Protein AF-A0A8D8T3R2-F1 (afdb_monomer)

InterPro domains:
  IPR036526 Carbon-nitrogen hydrolase superfamily [G3DSA:3.60.110.10] (37-109)

Structure (mmCIF, N/CA/C/O backbone):
data_AF-A0A8D8T3R2-F1
#
_entry.id   AF-A0A8D8T3R2-F1
#
loop_
_atom_site.group_PDB
_atom_site.id
_atom_site.type_symbol
_atom_site.label_atom_id
_atom_site.label_alt_id
_atom_site.label_comp_id
_atom_site.label_asym_id
_atom_site.label_entity_id
_atom_site.label_seq_id
_atom_site.pdbx_PDB_ins_code
_atom_site.Cartn_x
_atom_site.Cartn_y
_atom_site.Cartn_z
_atom_site.occupancy
_atom_site.B_iso_or_equiv
_atom_site.auth_seq_id
_atom_site.auth_comp_id
_atom_site.auth_asym_id
_atom_site.auth_atom_id
_atom_site.pdbx_PDB_model_num
ATOM 1 N N . MET A 1 1 ? 50.945 -43.219 -83.593 1.00 43.47 1 MET A N 1
ATOM 2 C CA . MET A 1 1 ? 51.282 -42.763 -82.231 1.00 43.47 1 MET A CA 1
ATOM 3 C C . MET A 1 1 ? 50.189 -43.317 -81.336 1.00 43.47 1 MET A C 1
ATOM 5 O O . MET A 1 1 ? 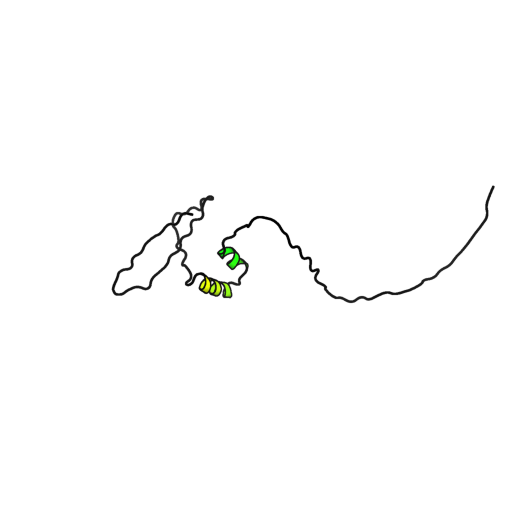49.035 -43.154 -81.702 1.00 43.47 1 MET A O 1
ATOM 9 N N . LEU A 1 2 ? 50.601 -44.084 -80.323 1.00 43.53 2 LEU A N 1
ATOM 10 C CA . LEU A 1 2 ? 49.845 -44.762 -79.256 1.00 43.53 2 LEU A CA 1
ATOM 11 C C . LEU A 1 2 ? 48.476 -44.121 -78.913 1.00 43.53 2 LEU A C 1
AT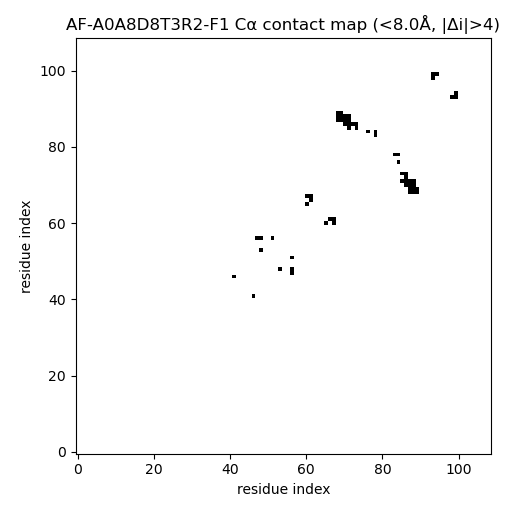OM 13 O O . LEU A 1 2 ? 48.398 -42.900 -78.893 1.00 43.53 2 LEU A O 1
ATOM 17 N N . GLY A 1 3 ? 47.397 -44.835 -78.581 1.00 38.59 3 GLY A N 1
ATOM 18 C CA . GLY A 1 3 ? 47.223 -46.250 -78.263 1.00 38.59 3 GLY A CA 1
ATOM 19 C C . GLY A 1 3 ? 45.736 -46.641 -78.151 1.00 38.59 3 GLY A C 1
ATOM 20 O O . GLY A 1 3 ? 44.844 -45.797 -78.225 1.00 38.59 3 GLY A O 1
ATOM 21 N N . ASP A 1 4 ? 45.570 -47.952 -78.025 1.00 37.00 4 ASP A N 1
ATOM 22 C CA . ASP A 1 4 ? 44.406 -48.843 -77.911 1.00 37.00 4 ASP A CA 1
ATOM 23 C C . ASP A 1 4 ? 43.442 -48.481 -76.739 1.00 37.00 4 ASP A C 1
ATOM 25 O O . ASP A 1 4 ? 43.894 -47.936 -75.735 1.00 37.00 4 ASP A O 1
ATOM 29 N N . VAL A 1 5 ? 42.103 -48.566 -76.874 1.00 44.19 5 VAL A N 1
ATOM 30 C CA . VAL A 1 5 ? 41.194 -49.749 -76.771 1.00 44.19 5 VAL A CA 1
ATOM 31 C C . VAL A 1 5 ? 40.402 -49.745 -75.456 1.00 44.19 5 VAL A C 1
ATOM 33 O O . VAL A 1 5 ? 41.003 -49.800 -74.390 1.00 44.19 5 VAL A O 1
ATOM 36 N N . ASP A 1 6 ? 39.071 -49.723 -75.628 1.00 35.59 6 ASP A N 1
ATOM 37 C CA . ASP A 1 6 ? 37.998 -50.442 -74.913 1.00 35.59 6 ASP A CA 1
ATOM 38 C C . ASP A 1 6 ? 37.896 -50.275 -73.371 1.00 35.59 6 ASP A C 1
ATOM 40 O O . ASP A 1 6 ? 38.846 -49.954 -72.677 1.00 35.59 6 ASP A O 1
ATOM 44 N N . SER A 1 7 ? 36.765 -50.427 -72.685 1.00 37.19 7 SER A N 1
ATOM 45 C CA . SER A 1 7 ? 35.581 -51.258 -72.901 1.00 37.19 7 SER A CA 1
ATOM 46 C C . SER A 1 7 ? 34.580 -50.938 -71.774 1.00 37.19 7 SER A C 1
ATOM 48 O O . SER A 1 7 ? 35.033 -50.563 -70.696 1.00 37.19 7 SER A O 1
ATOM 50 N N . ASP A 1 8 ? 33.281 -51.169 -72.026 1.00 37.62 8 ASP A N 1
ATOM 51 C CA . ASP A 1 8 ? 32.317 -51.876 -71.146 1.00 37.62 8 ASP A CA 1
ATOM 52 C C . ASP A 1 8 ? 32.092 -51.356 -69.691 1.00 37.62 8 ASP A C 1
ATOM 54 O O . ASP A 1 8 ? 32.984 -50.867 -69.021 1.00 37.62 8 ASP A O 1
ATOM 58 N N . LYS A 1 9 ? 30.945 -51.454 -69.015 1.00 37.19 9 LYS A N 1
ATOM 59 C CA . LYS A 1 9 ? 29.727 -52.259 -69.128 1.00 37.19 9 LYS A CA 1
ATOM 60 C C . LYS A 1 9 ? 28.829 -51.920 -67.924 1.00 37.19 9 LYS A C 1
ATOM 62 O O . LYS A 1 9 ? 29.355 -51.479 -66.908 1.00 37.19 9 LYS A O 1
ATOM 67 N N . ASP A 1 10 ? 27.545 -52.260 -68.051 1.00 38.22 10 ASP A N 1
ATOM 68 C CA . ASP A 1 10 ? 26.650 -52.862 -67.035 1.00 38.22 10 ASP A CA 1
ATOM 69 C C . ASP A 1 10 ? 26.469 -52.152 -65.677 1.00 38.22 10 ASP A C 1
ATOM 71 O O . ASP A 1 10 ? 27.397 -51.929 -64.912 1.00 38.22 10 ASP A O 1
ATOM 75 N N . GLU A 1 11 ? 25.266 -51.646 -65.391 1.00 35.59 11 GLU A N 1
ATOM 76 C CA . GLU A 1 11 ? 24.117 -52.366 -64.791 1.00 35.59 11 GLU A CA 1
ATOM 77 C C . GLU A 1 11 ? 24.237 -52.612 -63.275 1.00 35.59 11 GLU A C 1
ATOM 79 O O . GLU A 1 11 ? 25.292 -52.935 -62.744 1.00 35.59 11 GLU A O 1
ATOM 84 N N . SER A 1 12 ? 23.068 -52.563 -62.622 1.00 39.94 12 SER A N 1
ATOM 85 C CA . SER A 1 12 ? 22.734 -53.038 -61.264 1.00 3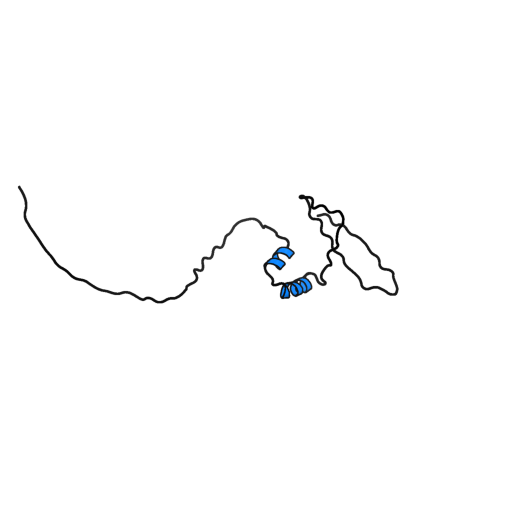9.94 12 SER A CA 1
ATOM 86 C C . SER A 1 12 ? 23.258 -52.186 -60.093 1.00 39.94 12 SER A C 1
ATOM 88 O O . SER A 1 12 ? 24.445 -51.967 -59.917 1.00 39.94 12 SER A O 1
ATOM 90 N N . GLN A 1 13 ? 22.399 -51.507 -59.324 1.00 42.28 13 GLN A N 1
ATOM 91 C CA . GLN A 1 13 ? 21.501 -52.062 -58.295 1.00 42.28 13 GLN A CA 1
ATOM 92 C C . GLN A 1 13 ? 22.196 -53.027 -57.322 1.00 42.28 13 GLN A C 1
ATOM 94 O O . GLN A 1 13 ? 22.255 -54.223 -57.573 1.00 42.28 13 GLN A O 1
ATOM 99 N N . VAL A 1 14 ? 22.633 -52.474 -56.188 1.00 48.50 14 VAL A N 1
ATOM 100 C CA . VAL A 1 14 ? 22.761 -53.119 -54.867 1.00 48.50 14 VAL A CA 1
ATOM 101 C C . VAL A 1 14 ? 22.468 -52.000 -53.850 1.00 48.50 14 VAL A C 1
ATOM 103 O O . VAL A 1 14 ? 23.224 -51.046 -53.732 1.00 48.50 14 VAL A O 1
ATOM 106 N N . GLU A 1 15 ? 21.245 -51.811 -53.358 1.00 34.06 15 GLU A N 1
ATOM 107 C CA . GLU A 1 15 ? 20.550 -52.597 -52.330 1.00 34.06 15 GLU A CA 1
ATOM 108 C C . GLU A 1 15 ? 21.416 -52.861 -51.084 1.00 34.06 15 GLU A C 1
ATOM 110 O O . GLU A 1 15 ? 22.226 -53.782 -51.056 1.00 34.06 15 GLU A O 1
ATOM 115 N N . ASN A 1 16 ? 21.275 -52.004 -50.066 1.00 39.53 16 ASN A N 1
ATOM 116 C CA . ASN A 1 16 ? 20.947 -52.380 -48.679 1.00 39.53 16 ASN A CA 1
ATOM 117 C C . ASN A 1 16 ? 21.051 -51.137 -47.778 1.00 39.53 16 ASN A C 1
ATOM 119 O O . ASN A 1 16 ? 22.107 -50.528 -47.667 1.00 39.53 16 ASN A O 1
ATOM 123 N N . VAL A 1 17 ? 19.931 -50.579 -47.311 1.00 38.25 17 VAL A N 1
ATOM 124 C CA . VAL A 1 17 ? 19.139 -51.039 -46.149 1.00 38.25 17 VAL A CA 1
ATOM 125 C C . VAL A 1 17 ? 19.895 -50.792 -44.849 1.00 38.25 17 VAL A C 1
ATOM 127 O O . VAL A 1 17 ? 20.615 -51.652 -44.374 1.00 38.25 17 VAL A O 1
ATOM 130 N N . GLU A 1 18 ? 19.657 -49.617 -44.276 1.00 38.62 18 GLU A N 1
ATOM 131 C CA . GLU A 1 18 ? 19.569 -49.322 -42.843 1.00 38.62 18 GLU A CA 1
ATOM 132 C C . GLU A 1 18 ? 19.028 -47.881 -42.759 1.00 38.62 18 GLU A C 1
ATOM 134 O O . GLU A 1 18 ? 19.486 -47.007 -43.477 1.00 38.62 18 GLU A O 1
ATOM 139 N N . LYS A 1 19 ? 18.046 -47.490 -41.960 1.00 37.00 19 LYS A N 1
ATOM 140 C CA . LYS A 1 19 ? 17.101 -48.178 -41.100 1.00 37.00 19 LYS A CA 1
ATOM 141 C C . LYS A 1 19 ? 16.112 -47.076 -40.690 1.00 37.00 19 LYS A C 1
ATOM 1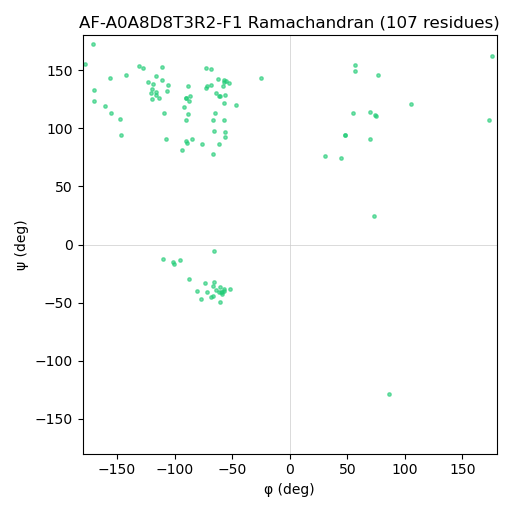43 O O . LYS A 1 19 ? 16.524 -46.075 -40.129 1.00 37.00 19 LYS A O 1
ATOM 148 N N . GLN A 1 20 ? 14.834 -47.314 -40.965 1.00 36.09 20 GLN A N 1
ATOM 149 C CA . GLN A 1 20 ? 13.683 -46.897 -40.155 1.00 36.09 20 GLN A CA 1
ATOM 150 C C . GLN A 1 20 ? 13.304 -45.407 -40.058 1.00 36.09 20 GLN A C 1
ATOM 152 O O . GLN A 1 20 ? 13.938 -44.599 -39.390 1.00 36.09 20 GLN A O 1
ATOM 157 N N . LEU A 1 21 ? 12.119 -45.121 -40.614 1.00 42.88 21 LEU A N 1
ATOM 158 C CA . LEU A 1 21 ? 11.164 -44.195 -40.013 1.00 42.88 21 LEU A CA 1
ATOM 159 C C . LEU A 1 21 ? 10.833 -44.663 -38.587 1.00 42.88 21 LEU A C 1
ATOM 161 O O . LEU A 1 21 ? 10.377 -45.793 -38.407 1.00 42.88 21 LEU A O 1
ATOM 165 N N . SER A 1 22 ? 10.952 -43.767 -37.616 1.00 31.56 22 SER A N 1
ATOM 166 C CA . SER A 1 22 ? 10.024 -43.709 -36.488 1.00 31.56 22 SER A CA 1
ATOM 167 C C . SER A 1 22 ? 10.111 -42.337 -35.845 1.00 31.56 22 SER A C 1
ATOM 169 O O . SER A 1 22 ? 11.164 -41.949 -35.339 1.00 31.56 22 SER A O 1
ATOM 171 N N . ASP A 1 23 ? 8.983 -41.642 -35.860 1.00 37.69 23 ASP A N 1
ATOM 172 C CA . ASP A 1 23 ? 8.708 -40.482 -35.039 1.00 37.69 23 ASP A CA 1
ATOM 173 C C . ASP A 1 23 ? 9.108 -40.742 -33.585 1.00 37.69 23 ASP A C 1
ATOM 175 O O . ASP A 1 23 ? 8.592 -41.641 -32.912 1.00 37.69 23 ASP A O 1
ATOM 179 N N . LYS A 1 24 ? 10.026 -39.919 -33.092 1.00 38.44 24 LYS A N 1
ATOM 180 C CA . LYS A 1 24 ? 10.120 -39.600 -31.678 1.00 38.44 24 LYS A CA 1
ATOM 181 C C . LYS A 1 24 ? 10.611 -38.166 -31.583 1.00 38.44 24 LYS A C 1
ATOM 183 O O . LYS A 1 24 ? 11.755 -37.871 -31.909 1.00 38.44 24 LYS A O 1
ATOM 188 N N . GLU A 1 25 ? 9.704 -37.280 -31.191 1.00 40.84 25 GLU A N 1
ATOM 189 C CA . GLU A 1 25 ? 10.040 -35.959 -30.683 1.00 40.84 25 GLU A CA 1
ATOM 190 C C . GLU A 1 25 ? 10.988 -36.141 -29.488 1.00 40.84 25 GLU A C 1
ATOM 192 O O . GLU A 1 25 ? 10.566 -36.436 -28.371 1.00 40.84 25 GLU A O 1
ATOM 197 N N . GLU A 1 26 ? 12.289 -36.022 -29.731 1.00 35.84 26 GLU A N 1
ATOM 198 C CA . GLU A 1 26 ? 13.238 -35.631 -28.700 1.00 35.84 26 GLU A CA 1
ATOM 199 C C . GLU A 1 26 ? 13.307 -34.108 -28.720 1.00 35.84 26 GLU A C 1
ATOM 201 O O . GLU A 1 26 ? 13.770 -33.500 -29.683 1.00 35.84 26 GLU A O 1
ATOM 206 N N . SER A 1 27 ? 12.814 -33.483 -27.652 1.00 37.94 27 SER A N 1
ATOM 207 C CA . SER A 1 27 ? 13.110 -32.089 -27.346 1.00 37.94 27 SER A CA 1
ATOM 208 C C . SER A 1 27 ? 14.631 -31.921 -27.240 1.00 37.94 27 SER A C 1
ATOM 210 O O . SER A 1 27 ? 15.229 -32.581 -26.380 1.00 37.94 27 SER A O 1
ATOM 212 N N . PRO A 1 28 ? 15.277 -31.052 -28.035 1.00 44.66 28 PRO A N 1
ATOM 213 C CA . PRO A 1 28 ? 16.675 -30.732 -27.817 1.00 44.66 28 PRO A CA 1
ATOM 214 C C . PRO A 1 28 ? 16.804 -29.985 -26.488 1.00 44.66 28 PRO A C 1
ATOM 216 O O . PRO A 1 28 ? 16.385 -28.838 -26.340 1.00 44.66 28 PRO A O 1
ATOM 219 N N . VAL A 1 29 ? 17.351 -30.682 -25.497 1.00 49.50 29 VAL A N 1
ATOM 220 C CA . VAL A 1 29 ? 17.908 -30.108 -24.274 1.00 49.50 29 VAL A CA 1
ATOM 221 C C . VAL A 1 29 ? 19.153 -29.302 -24.640 1.00 49.50 29 VAL A C 1
ATOM 223 O O . VAL A 1 29 ? 20.277 -29.752 -24.442 1.00 49.50 29 VAL A O 1
ATOM 226 N N . ASP A 1 30 ? 18.955 -28.096 -25.166 1.00 39.16 30 ASP A N 1
ATOM 227 C CA . ASP A 1 30 ? 20.002 -27.082 -25.176 1.00 39.16 30 ASP A CA 1
ATOM 228 C C . ASP A 1 30 ? 19.972 -26.347 -23.836 1.00 39.16 30 ASP A C 1
ATOM 230 O O . ASP A 1 30 ? 19.279 -25.348 -23.629 1.00 39.16 30 ASP A O 1
ATOM 234 N N . ASN A 1 31 ? 20.761 -26.885 -22.904 1.00 51.50 31 ASN A N 1
ATOM 235 C CA . ASN A 1 31 ? 21.326 -26.124 -21.802 1.00 51.50 31 ASN A CA 1
ATOM 236 C C . ASN A 1 31 ? 22.120 -24.951 -22.385 1.00 51.50 31 ASN A C 1
ATOM 238 O O . ASN A 1 31 ? 23.314 -25.061 -22.656 1.00 51.50 31 ASN A O 1
ATOM 242 N N . VAL A 1 32 ? 21.467 -23.804 -22.529 1.00 49.91 32 VAL A N 1
ATOM 243 C CA . VAL A 1 32 ? 22.160 -22.522 -22.502 1.00 49.91 32 VAL A CA 1
ATOM 244 C C . VAL A 1 32 ? 22.094 -22.032 -21.063 1.00 49.91 32 VAL A C 1
ATOM 246 O O . VAL A 1 32 ? 21.270 -21.194 -20.704 1.00 49.91 32 VAL A O 1
ATOM 249 N N . GLU A 1 33 ? 22.990 -22.550 -20.217 1.00 53.47 33 GLU A N 1
ATOM 250 C CA . GLU A 1 33 ? 23.506 -21.697 -19.151 1.00 53.47 33 GLU A CA 1
ATOM 251 C C . GLU A 1 33 ? 24.104 -20.481 -19.859 1.00 53.47 33 GLU A C 1
ATOM 253 O O . GLU A 1 33 ? 25.122 -20.578 -20.543 1.00 53.47 33 GLU A O 1
ATOM 258 N N . LYS A 1 34 ? 23.422 -19.339 -19.766 1.00 44.75 34 LYS A N 1
ATOM 259 C CA . LYS A 1 34 ? 24.006 -18.049 -20.110 1.00 44.75 34 LYS A CA 1
ATOM 260 C C . LYS A 1 34 ? 24.635 -17.493 -18.832 1.00 44.75 34 LYS A C 1
ATOM 262 O O . LYS A 1 34 ? 23.897 -17.073 -17.942 1.00 44.75 34 LYS A O 1
ATOM 267 N N . PRO A 1 35 ? 25.971 -17.479 -18.705 1.00 60.56 35 PRO A N 1
ATOM 268 C CA . PRO A 1 35 ? 26.626 -16.827 -17.590 1.00 60.56 35 PRO A CA 1
ATOM 269 C C . PRO A 1 35 ? 26.903 -15.378 -17.972 1.00 60.56 35 PRO A C 1
ATOM 271 O O . PRO A 1 35 ? 27.976 -15.106 -18.492 1.00 60.56 35 PRO A O 1
ATOM 274 N N . THR A 1 36 ? 25.999 -14.429 -17.731 1.00 39.25 36 THR A N 1
ATOM 275 C CA . THR A 1 36 ? 26.371 -13.016 -17.921 1.00 39.25 36 THR A CA 1
ATOM 276 C C . THR A 1 36 ? 25.535 -12.048 -17.088 1.00 39.25 36 THR A C 1
ATOM 278 O O . THR A 1 36 ? 24.366 -11.823 -17.383 1.00 39.25 36 THR A O 1
ATOM 281 N N . THR A 1 37 ? 26.239 -11.431 -16.133 1.00 42.03 37 THR A N 1
ATOM 282 C CA . THR A 1 37 ? 26.252 -9.986 -15.828 1.00 42.03 37 THR A CA 1
ATOM 283 C C . THR A 1 37 ? 25.059 -9.365 -15.095 1.00 42.03 37 THR A C 1
ATOM 285 O O . THR A 1 37 ? 23.988 -9.190 -15.656 1.00 42.03 37 THR A O 1
ATOM 288 N N . ASP A 1 38 ? 25.334 -8.972 -13.845 1.00 47.97 38 ASP A N 1
ATOM 289 C CA . ASP A 1 38 ? 24.788 -7.823 -13.111 1.00 47.97 38 ASP A CA 1
ATOM 290 C C . ASP A 1 38 ? 23.280 -7.581 -13.190 1.00 47.97 38 ASP A C 1
ATOM 292 O O . ASP A 1 38 ? 22.810 -6.628 -13.794 1.00 47.97 38 ASP A O 1
ATOM 296 N N . LYS A 1 39 ? 22.549 -8.435 -12.465 1.00 52.47 39 LYS A N 1
ATOM 297 C CA . LYS A 1 39 ? 21.422 -8.069 -11.593 1.00 52.47 39 LYS A CA 1
ATOM 298 C C . LYS A 1 39 ? 20.635 -6.825 -12.056 1.00 52.47 39 LYS A C 1
ATOM 300 O O . LYS A 1 39 ? 20.693 -5.772 -11.424 1.00 52.47 39 LYS A O 1
ATOM 305 N N . ASP A 1 40 ? 19.801 -6.999 -13.075 1.00 60.38 40 ASP A N 1
ATOM 306 C CA . ASP A 1 40 ? 18.559 -6.234 -13.186 1.00 60.38 40 ASP A CA 1
ATOM 307 C C . ASP A 1 40 ? 17.709 -6.594 -11.955 1.00 60.38 40 ASP A C 1
ATOM 309 O O . ASP A 1 40 ? 16.956 -7.568 -11.950 1.00 60.38 40 ASP A O 1
ATOM 313 N N . ILE A 1 41 ? 17.926 -5.893 -10.837 1.00 61.03 41 ILE A N 1
ATOM 314 C CA . ILE A 1 41 ? 17.138 -6.086 -9.617 1.00 61.03 41 ILE A CA 1
ATOM 315 C C . ILE A 1 41 ? 15.794 -5.407 -9.862 1.00 61.03 41 ILE A C 1
ATOM 317 O O . ILE A 1 41 ? 15.612 -4.233 -9.543 1.00 61.03 41 ILE A O 1
ATOM 321 N N . SER A 1 42 ? 14.857 -6.136 -10.458 1.00 77.00 42 SER A N 1
ATOM 322 C CA . SER A 1 42 ? 13.465 -5.710 -10.496 1.00 77.00 42 SER A CA 1
ATOM 323 C C . SER A 1 42 ? 12.860 -5.756 -9.085 1.00 77.00 42 SER A C 1
ATOM 325 O O . SER A 1 42 ? 13.296 -6.556 -8.243 1.00 77.00 42 SER A O 1
ATOM 327 N N . PRO A 1 43 ? 11.870 -4.892 -8.789 1.00 86.19 43 PRO A N 1
ATOM 328 C CA . PRO A 1 43 ? 11.110 -4.982 -7.551 1.00 86.19 43 PRO A CA 1
ATOM 329 C C . PRO A 1 43 ? 10.555 -6.395 -7.379 1.00 86.19 43 PRO A C 1
ATOM 331 O O . PRO A 1 43 ? 10.074 -7.008 -8.336 1.00 86.19 43 PRO A O 1
ATOM 334 N N . VAL A 1 44 ? 10.611 -6.910 -6.152 1.00 90.56 44 VAL A N 1
ATOM 335 C CA . VAL A 1 44 ? 10.148 -8.270 -5.837 1.00 90.56 44 VAL A CA 1
ATOM 336 C C . VAL A 1 44 ? 8.686 -8.436 -6.248 1.00 90.56 44 VAL A C 1
ATOM 338 O O . VAL A 1 44 ? 8.305 -9.465 -6.796 1.00 90.56 44 VAL A O 1
ATOM 341 N N . GLU A 1 45 ? 7.890 -7.392 -6.051 1.00 88.50 45 GLU A N 1
ATOM 342 C CA . GLU A 1 45 ? 6.476 -7.333 -6.396 1.00 88.50 45 GLU A CA 1
ATOM 343 C C . GLU A 1 45 ? 6.244 -7.577 -7.894 1.00 88.50 45 GLU A C 1
ATOM 345 O O . GLU A 1 45 ? 5.378 -8.373 -8.248 1.00 88.50 45 GLU A O 1
ATOM 350 N N . SER A 1 46 ? 7.063 -6.983 -8.769 1.00 88.62 46 SER A N 1
ATOM 351 C CA . SER A 1 46 ? 6.952 -7.162 -10.222 1.00 88.62 46 SER A CA 1
ATOM 352 C C . SER A 1 46 ? 7.224 -8.606 -10.646 1.00 88.62 46 SER A C 1
ATOM 354 O O . SER A 1 46 ? 6.516 -9.147 -11.489 1.00 88.62 46 SER A O 1
ATOM 356 N N . ILE A 1 47 ? 8.206 -9.259 -10.018 1.00 91.50 47 ILE A N 1
ATOM 357 C CA . ILE A 1 47 ? 8.515 -10.672 -10.278 1.00 91.50 47 ILE A CA 1
ATOM 358 C C . ILE A 1 47 ? 7.351 -11.558 -9.811 1.00 91.50 47 ILE A C 1
ATOM 360 O O . ILE A 1 47 ? 6.933 -12.478 -10.512 1.00 91.50 47 ILE A O 1
ATOM 364 N N . LEU A 1 48 ? 6.803 -11.299 -8.623 1.00 90.75 48 LEU A N 1
ATOM 365 C CA . LEU A 1 48 ? 5.687 -12.088 -8.100 1.00 90.75 48 LEU A CA 1
ATOM 366 C C . LEU A 1 48 ? 4.453 -11.989 -9.009 1.00 90.75 48 LEU A C 1
ATOM 368 O O . LEU A 1 48 ? 3.807 -13.005 -9.259 1.00 90.75 48 LEU A O 1
ATOM 372 N N . GLU A 1 49 ? 4.156 -10.796 -9.524 1.00 89.56 49 GLU A N 1
ATOM 373 C CA . GLU A 1 49 ? 3.049 -10.549 -10.455 1.00 89.56 49 GLU A CA 1
ATOM 374 C C . GLU A 1 49 ? 3.243 -11.230 -11.819 1.00 89.56 49 GLU A C 1
ATOM 376 O O . GLU A 1 49 ? 2.274 -11.719 -12.396 1.00 89.56 49 GLU A O 1
ATOM 381 N N . GLU A 1 50 ? 4.477 -11.303 -12.322 1.00 92.12 50 GLU A N 1
ATOM 382 C CA . GLU A 1 50 ? 4.784 -11.922 -13.617 1.00 92.12 50 GLU A CA 1
ATOM 383 C C . GLU A 1 50 ? 4.665 -13.455 -13.586 1.00 92.12 50 GLU A C 1
ATOM 385 O O . GLU A 1 50 ? 4.148 -14.065 -14.524 1.00 92.12 50 GLU A O 1
ATOM 390 N N . PHE A 1 51 ? 5.124 -14.096 -12.507 1.00 92.12 51 PHE A N 1
ATOM 391 C CA . PHE A 1 51 ? 5.277 -15.556 -12.466 1.00 92.12 51 PHE A CA 1
ATOM 392 C C . PHE A 1 51 ? 4.165 -16.301 -11.718 1.00 92.12 51 PHE A C 1
ATOM 394 O O . PHE A 1 51 ? 4.059 -17.526 -11.845 1.00 92.12 51 PHE A O 1
ATOM 401 N N . ILE A 1 52 ? 3.338 -15.616 -10.921 1.00 91.94 52 ILE A N 1
ATOM 402 C CA . ILE A 1 52 ? 2.328 -16.262 -10.073 1.00 91.94 52 ILE A CA 1
ATOM 403 C C . ILE A 1 52 ? 0.915 -15.892 -10.544 1.00 91.94 52 ILE A C 1
ATOM 405 O O . ILE A 1 52 ? 0.569 -14.715 -10.585 1.00 91.94 52 ILE A O 1
ATOM 409 N N . PRO A 1 53 ? 0.039 -16.882 -10.814 1.00 93.88 53 PRO A N 1
ATOM 410 C CA . PRO A 1 53 ? -1.359 -16.617 -11.140 1.00 93.88 53 PRO A CA 1
ATOM 411 C C . PRO A 1 53 ? -2.071 -15.826 -10.036 1.00 93.88 53 PRO A C 1
ATOM 413 O O . PRO A 1 53 ? -1.892 -16.124 -8.853 1.00 93.88 53 PRO A O 1
ATOM 416 N N . GLU A 1 54 ? -2.948 -14.896 -10.416 1.00 88.75 54 GLU A N 1
ATOM 417 C CA . GLU A 1 54 ? -3.614 -13.947 -9.507 1.00 88.75 54 GLU A CA 1
ATOM 418 C C . GLU A 1 54 ? -4.300 -14.618 -8.297 1.00 88.75 54 GLU A C 1
ATOM 420 O O . GLU A 1 54 ? -4.198 -14.144 -7.162 1.00 88.75 54 GLU A O 1
ATOM 425 N N . GLU A 1 55 ? -4.924 -15.784 -8.506 1.00 88.38 55 GLU A N 1
ATOM 426 C CA . GLU A 1 55 ? -5.571 -16.570 -7.445 1.00 88.38 55 GLU A CA 1
ATOM 427 C C . GLU A 1 55 ? -4.591 -16.965 -6.324 1.00 88.38 55 GLU A C 1
ATOM 429 O O . GLU A 1 55 ? -4.919 -16.900 -5.135 1.00 88.38 55 GLU A O 1
ATOM 434 N N . LYS A 1 56 ? -3.365 -17.344 -6.698 1.00 90.56 56 LYS A N 1
ATOM 435 C CA . LYS A 1 56 ? -2.303 -17.746 -5.766 1.00 90.56 56 LYS A CA 1
ATOM 436 C C . LYS A 1 56 ? -1.497 -16.552 -5.275 1.00 90.56 56 LYS A C 1
ATOM 438 O O . LYS A 1 56 ? -1.037 -16.572 -4.134 1.00 90.56 56 LYS A O 1
ATOM 443 N N . LEU A 1 57 ? -1.373 -15.508 -6.090 1.00 91.12 57 LEU A N 1
ATOM 444 C CA . LEU A 1 57 ? -0.651 -14.288 -5.748 1.00 91.12 57 LEU A CA 1
ATOM 445 C C . LEU A 1 57 ? -1.215 -13.650 -4.474 1.00 91.12 57 LEU A C 1
ATOM 447 O O . LEU A 1 57 ? -0.455 -13.262 -3.591 1.00 91.12 57 LEU A O 1
ATOM 451 N N . ARG A 1 58 ? -2.546 -13.640 -4.305 1.00 88.50 58 ARG A N 1
ATOM 452 C CA . ARG A 1 58 ? -3.177 -13.136 -3.074 1.00 88.50 58 ARG A CA 1
ATOM 453 C C . ARG A 1 58 ? -2.729 -13.900 -1.827 1.00 88.50 58 ARG A C 1
ATOM 455 O O . ARG A 1 58 ? -2.507 -13.288 -0.785 1.00 88.50 58 ARG A O 1
ATOM 462 N N . LEU A 1 59 ? -2.613 -15.226 -1.917 1.00 90.56 59 LEU A N 1
ATOM 463 C CA . LEU A 1 59 ? -2.157 -16.058 -0.803 1.00 90.56 59 LEU A CA 1
ATOM 464 C C . LEU A 1 59 ? -0.680 -15.798 -0.501 1.00 90.56 59 LEU A C 1
ATOM 466 O O . LEU A 1 59 ? -0.321 -15.621 0.658 1.00 90.56 59 LEU A O 1
ATOM 470 N N . VAL A 1 60 ? 0.155 -15.733 -1.539 1.00 91.94 60 VAL A N 1
ATOM 471 C CA . VAL A 1 60 ? 1.590 -15.455 -1.408 1.00 91.94 60 VAL A CA 1
ATOM 472 C C . VAL A 1 60 ? 1.815 -14.090 -0.762 1.00 91.94 60 VAL A C 1
ATOM 474 O O . VAL A 1 60 ? 2.495 -14.007 0.259 1.00 91.94 60 VAL A O 1
ATOM 477 N N . ASN A 1 61 ? 1.155 -13.047 -1.265 1.00 90.62 61 ASN A N 1
ATOM 478 C CA . ASN A 1 61 ? 1.227 -11.710 -0.683 1.00 90.62 61 ASN A CA 1
ATOM 479 C C . ASN A 1 61 ? 0.717 -11.695 0.761 1.00 90.62 61 ASN A C 1
ATOM 481 O O . ASN A 1 61 ? 1.306 -11.030 1.610 1.00 90.62 61 ASN A O 1
ATOM 485 N N . SER A 1 62 ? -0.324 -12.479 1.065 1.00 89.56 62 SER A N 1
ATOM 486 C CA . SER A 1 62 ? -0.841 -12.588 2.427 1.00 89.56 62 SER A CA 1
ATOM 487 C C . SER A 1 62 ? 0.137 -13.243 3.401 1.00 89.56 62 SER A C 1
ATOM 489 O O . SER A 1 62 ? 0.129 -12.904 4.582 1.00 89.56 62 SER A O 1
ATOM 491 N N . VAL A 1 63 ? 0.955 -14.185 2.935 1.00 92.12 63 VAL A N 1
ATOM 492 C CA . VAL A 1 63 ? 1.959 -14.865 3.763 1.00 92.12 63 VAL A CA 1
ATOM 493 C C . VAL A 1 63 ? 3.216 -14.009 3.923 1.00 92.12 63 VAL A C 1
ATOM 495 O O . VAL A 1 63 ? 3.767 -13.956 5.018 1.00 92.12 63 VAL A O 1
ATOM 498 N N . LEU A 1 64 ? 3.662 -13.333 2.859 1.00 93.19 64 LEU A N 1
ATOM 499 C CA . LEU A 1 64 ? 4.887 -12.524 2.869 1.00 93.19 64 LEU A CA 1
ATOM 500 C C . LEU A 1 64 ? 4.701 -11.170 3.562 1.00 93.19 64 LEU A C 1
ATOM 502 O O . LEU A 1 64 ? 5.521 -10.783 4.392 1.00 93.19 64 LEU A O 1
ATOM 506 N N . TYR A 1 65 ? 3.627 -10.458 3.223 1.00 91.31 65 TYR A N 1
ATOM 507 C CA . TYR A 1 65 ? 3.400 -9.076 3.651 1.00 91.31 65 TYR A CA 1
ATOM 508 C C . TYR A 1 65 ? 2.255 -8.940 4.665 1.00 91.31 65 TYR A C 1
ATOM 510 O O . TYR A 1 65 ? 2.122 -7.897 5.306 1.00 91.31 65 TYR A O 1
ATOM 518 N N . GLY A 1 66 ? 1.441 -9.984 4.852 1.00 90.31 66 GLY A N 1
ATOM 519 C CA . GLY A 1 66 ? 0.310 -9.969 5.777 1.00 90.31 66 GLY A CA 1
ATOM 520 C C . GLY A 1 66 ? -0.966 -9.406 5.150 1.00 90.31 66 GLY A C 1
ATOM 521 O O . GLY A 1 66 ? -1.429 -9.864 4.111 1.00 90.31 66 GLY A O 1
ATOM 522 N N . GLU A 1 67 ? -1.603 -8.442 5.809 1.00 85.06 67 GLU A N 1
ATOM 523 C CA . GLU A 1 67 ? -2.843 -7.851 5.295 1.00 85.06 67 GLU A CA 1
ATOM 524 C C . GLU A 1 67 ? -2.557 -6.957 4.068 1.00 85.06 67 GLU A C 1
ATOM 526 O O . GLU A 1 67 ? -1.604 -6.173 4.102 1.00 85.06 67 GLU A O 1
ATOM 531 N N . PRO A 1 68 ? -3.358 -7.033 2.984 1.00 82.00 68 PRO A N 1
ATOM 532 C CA . PRO A 1 68 ? -3.109 -6.242 1.784 1.00 82.00 68 PRO A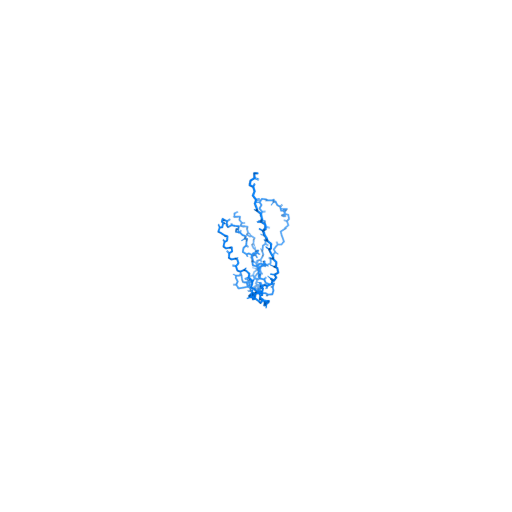 CA 1
ATOM 533 C C . PRO A 1 68 ? -3.171 -4.739 2.074 1.00 82.00 68 PRO A C 1
ATOM 535 O O . PRO A 1 68 ? -4.156 -4.217 2.607 1.00 82.00 68 PRO A O 1
ATOM 538 N N . LEU A 1 69 ? -2.121 -4.027 1.664 1.00 82.44 69 LEU A N 1
ATOM 539 C CA . LEU A 1 69 ? -2.048 -2.577 1.793 1.00 82.44 69 LEU A CA 1
ATOM 540 C C . LEU A 1 69 ? -3.047 -1.907 0.860 1.00 82.44 69 LEU A C 1
ATOM 542 O O . LEU A 1 69 ? -3.166 -2.246 -0.317 1.00 82.44 69 LEU A O 1
ATOM 546 N N . ARG A 1 70 ? -3.733 -0.8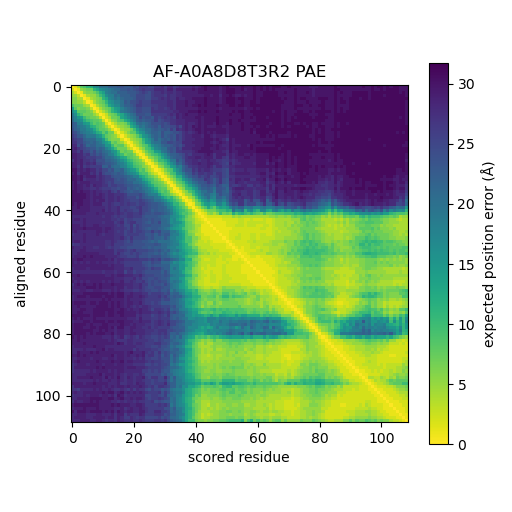82 1.367 1.00 87.88 70 ARG A N 1
ATOM 547 C CA . ARG A 1 70 ? -4.566 -0.036 0.514 1.00 87.88 70 ARG A CA 1
ATOM 548 C C . ARG A 1 70 ? -3.715 1.082 -0.066 1.00 87.88 70 ARG A C 1
ATOM 550 O O . ARG A 1 70 ? -3.115 1.855 0.681 1.00 87.88 70 ARG A O 1
ATOM 557 N N . LYS A 1 71 ? -3.691 1.178 -1.397 1.00 88.81 71 LYS A N 1
ATOM 558 C CA . LYS A 1 71 ? -3.024 2.270 -2.111 1.00 88.81 71 LYS A CA 1
ATOM 559 C C . LYS A 1 71 ? -3.659 3.600 -1.701 1.00 88.81 71 LYS A C 1
ATOM 561 O O . LYS A 1 71 ? -4.884 3.747 -1.707 1.00 88.81 71 LYS A O 1
ATOM 566 N N . LEU A 1 72 ? -2.827 4.546 -1.288 1.00 88.19 72 LEU A N 1
ATOM 567 C CA . LEU A 1 72 ? -3.242 5.891 -0.926 1.00 88.19 72 LEU A CA 1
ATOM 568 C C . LEU A 1 72 ? -3.131 6.768 -2.173 1.00 88.19 72 LEU A C 1
ATOM 570 O O . LEU A 1 72 ? -2.044 6.926 -2.721 1.00 88.19 72 LEU A O 1
ATOM 574 N N . GLY A 1 73 ? -4.255 7.327 -2.623 1.00 85.00 73 GLY A N 1
ATOM 575 C CA . GLY A 1 73 ? -4.253 8.292 -3.718 1.00 85.00 73 GLY A CA 1
ATOM 576 C C . GLY A 1 73 ? -3.515 9.557 -3.292 1.00 85.00 73 GLY A C 1
ATOM 577 O O . GLY A 1 73 ? -3.971 10.259 -2.388 1.00 85.00 73 GLY A O 1
ATOM 578 N N . LEU A 1 74 ? -2.372 9.824 -3.918 1.00 83.94 74 LEU A N 1
ATOM 579 C CA . LEU A 1 74 ? -1.619 11.055 -3.721 1.00 83.94 74 LEU A CA 1
ATOM 580 C C . LEU A 1 74 ? -2.105 12.083 -4.744 1.00 83.94 74 LEU A C 1
ATOM 582 O O . LEU A 1 74 ? -2.170 11.811 -5.939 1.00 83.94 74 LEU A O 1
ATOM 586 N N . THR A 1 75 ? -2.503 13.258 -4.268 1.00 77.50 75 THR A N 1
ATOM 587 C CA . THR A 1 75 ? -2.855 14.394 -5.125 1.00 77.50 75 THR A CA 1
ATOM 588 C C . THR A 1 75 ? -1.599 15.208 -5.417 1.00 77.50 75 THR A C 1
ATOM 590 O O . THR A 1 75 ? -0.858 15.509 -4.482 1.00 77.50 75 THR A O 1
ATOM 593 N N . ASN A 1 76 ? -1.406 15.620 -6.673 1.00 64.56 76 ASN A N 1
ATOM 594 C CA . ASN A 1 76 ? -0.298 16.468 -7.151 1.00 64.56 76 ASN A CA 1
ATOM 595 C C . ASN A 1 76 ? 1.083 15.798 -7.245 1.00 64.56 76 ASN A C 1
ATOM 597 O O . ASN A 1 76 ? 2.101 16.482 -7.211 1.00 64.56 76 ASN A O 1
ATOM 601 N N . THR A 1 77 ? 1.139 14.478 -7.391 1.00 64.81 77 THR A N 1
ATOM 602 C CA . THR A 1 77 ? 2.349 13.795 -7.859 1.00 64.81 77 THR A CA 1
ATOM 603 C C . THR A 1 77 ? 2.285 13.724 -9.378 1.00 64.81 77 THR A C 1
ATOM 605 O O . THR A 1 77 ? 1.744 12.764 -9.929 1.00 64.81 77 THR A O 1
ATOM 608 N N . GLU A 1 78 ? 2.762 14.763 -10.063 1.00 67.81 78 GLU A N 1
ATOM 609 C CA . GLU A 1 78 ? 3.163 14.554 -11.453 1.00 67.81 78 GLU A CA 1
ATOM 610 C C . GLU 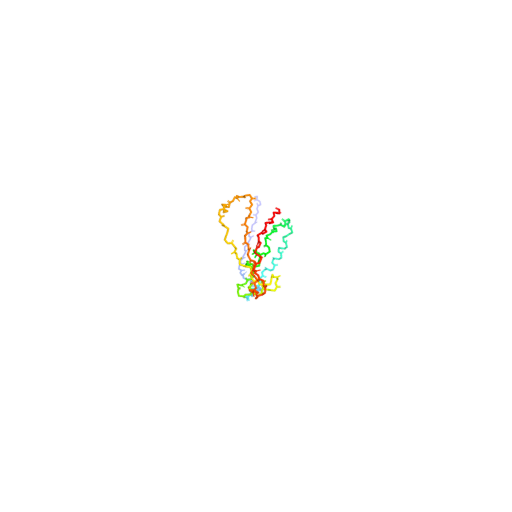A 1 78 ? 4.339 13.569 -11.428 1.00 67.81 78 GLU A C 1
ATOM 612 O O . GLU A 1 78 ? 5.229 13.731 -10.588 1.00 67.81 78 GLU A O 1
ATOM 617 N N . PRO A 1 79 ? 4.312 12.504 -12.245 1.00 64.19 79 PRO A N 1
ATOM 618 C CA . PRO A 1 79 ? 5.417 11.566 -12.313 1.00 64.19 79 PRO A CA 1
ATOM 619 C C . PRO A 1 79 ? 6.622 12.309 -12.889 1.00 64.19 79 PRO A C 1
ATOM 621 O O . PRO A 1 79 ? 6.724 12.508 -14.098 1.00 64.19 79 PRO A O 1
ATOM 624 N N . ASP A 1 80 ? 7.501 12.778 -12.010 1.00 63.78 80 ASP A N 1
ATOM 625 C CA . ASP A 1 80 ? 8.805 13.276 -12.410 1.00 63.78 80 ASP A CA 1
ATOM 626 C C . ASP A 1 80 ? 9.656 12.060 -12.792 1.00 63.78 80 ASP A C 1
ATOM 628 O O . ASP A 1 80 ? 9.659 11.048 -12.091 1.00 63.78 80 ASP A O 1
ATOM 632 N N . SER A 1 81 ? 10.374 12.127 -13.912 1.00 64.31 81 SER A N 1
ATOM 633 C CA . SER A 1 81 ? 11.114 10.981 -14.464 1.00 64.31 81 SER A CA 1
ATOM 634 C C . SER A 1 81 ? 12.272 10.510 -13.578 1.00 64.31 81 SER A C 1
ATOM 636 O O . SER A 1 81 ? 12.932 9.525 -13.899 1.00 64.31 81 SER A O 1
ATOM 638 N N . ASN A 1 82 ? 12.550 11.237 -12.497 1.00 82.50 82 ASN A N 1
ATOM 639 C CA . ASN A 1 82 ? 13.715 11.033 -11.650 1.00 82.50 82 ASN A CA 1
ATOM 640 C C . ASN A 1 82 ? 13.420 10.250 -10.365 1.00 82.50 82 ASN A C 1
ATOM 642 O O . ASN A 1 82 ? 14.370 9.794 -9.732 1.00 82.50 82 ASN A O 1
ATOM 646 N N . PHE A 1 83 ? 12.158 10.120 -9.939 1.00 84.31 83 PHE A N 1
ATOM 647 C CA . PHE A 1 83 ? 11.823 9.408 -8.703 1.00 84.31 83 PHE A CA 1
ATOM 648 C C . PHE A 1 83 ? 10.387 8.875 -8.688 1.00 84.31 83 PHE A C 1
ATOM 650 O O . PHE A 1 83 ? 9.448 9.538 -9.123 1.00 84.31 83 PHE A O 1
ATOM 657 N N . ASP A 1 84 ? 10.215 7.696 -8.091 1.00 84.75 84 ASP A N 1
ATOM 658 C CA . ASP A 1 84 ? 8.907 7.080 -7.896 1.00 84.75 84 ASP A CA 1
ATOM 659 C C . ASP A 1 84 ? 8.288 7.507 -6.562 1.00 84.75 84 ASP A C 1
ATOM 661 O O . ASP A 1 84 ? 8.874 7.333 -5.491 1.00 84.75 84 ASP A O 1
ATOM 665 N N . VAL A 1 85 ? 7.058 8.029 -6.609 1.00 87.56 85 VAL A N 1
ATOM 666 C CA . VAL A 1 85 ? 6.279 8.344 -5.405 1.00 87.56 85 VAL A CA 1
ATOM 667 C C . VAL A 1 85 ? 5.122 7.366 -5.268 1.00 87.56 85 VAL A C 1
ATOM 669 O O . VAL A 1 85 ? 4.156 7.396 -6.032 1.00 87.56 85 VAL A O 1
ATOM 672 N N . VAL A 1 86 ? 5.185 6.529 -4.235 1.00 87.75 86 VAL A N 1
ATOM 673 C CA . VAL A 1 86 ? 4.119 5.585 -3.887 1.00 87.75 86 VAL A CA 1
ATOM 674 C C . VAL A 1 86 ? 3.566 5.873 -2.497 1.00 87.75 86 VAL A C 1
ATOM 676 O O . VAL A 1 86 ? 4.296 6.171 -1.554 1.00 87.75 86 VAL A O 1
ATOM 679 N N . GLY A 1 87 ? 2.242 5.800 -2.370 1.0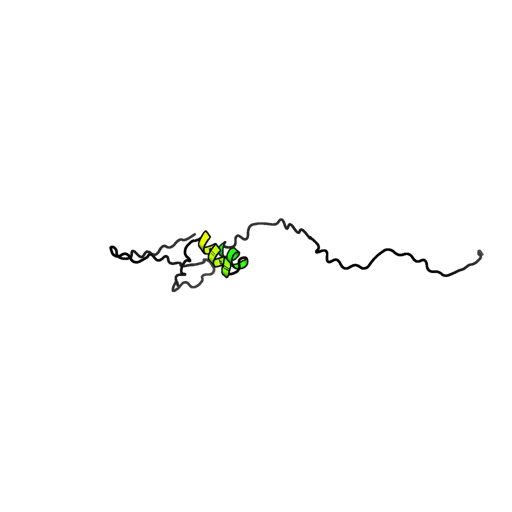0 91.25 87 GLY A N 1
ATOM 680 C CA . GLY A 1 87 ? 1.529 6.014 -1.116 1.00 91.25 87 GLY A CA 1
ATOM 681 C C . GLY A 1 87 ? 0.735 4.779 -0.715 1.00 91.25 87 GLY A C 1
ATOM 682 O O . GLY A 1 87 ? -0.027 4.237 -1.517 1.00 91.25 87 GLY A O 1
ATOM 683 N N . TYR A 1 88 ? 0.840 4.388 0.553 1.00 92.25 88 TYR A N 1
ATOM 684 C CA . TYR A 1 88 ? 0.056 3.305 1.147 1.00 92.25 88 TYR A CA 1
ATOM 685 C C . TYR A 1 88 ? -0.571 3.758 2.462 1.00 92.25 88 TYR A C 1
ATOM 687 O O . TYR A 1 88 ? -0.061 4.656 3.134 1.00 92.25 88 TYR A O 1
ATOM 695 N N . LYS A 1 89 ? -1.693 3.137 2.835 1.00 93.19 89 LYS A N 1
ATOM 696 C CA . LYS A 1 89 ? -2.335 3.357 4.132 1.00 93.19 89 LYS A CA 1
ATOM 697 C C . LYS A 1 89 ? -2.500 2.059 4.911 1.00 93.19 89 LYS A C 1
ATOM 699 O O . LYS A 1 89 ? -2.916 1.035 4.368 1.00 93.19 89 LYS A O 1
ATOM 704 N N . PHE A 1 90 ? -2.257 2.175 6.210 1.00 91.81 90 PHE A N 1
ATOM 705 C CA . PHE A 1 90 ? -2.617 1.190 7.218 1.00 91.81 90 PHE A CA 1
ATOM 706 C C . PHE A 1 90 ? -3.815 1.717 7.999 1.00 91.81 90 PHE A C 1
ATOM 708 O O . PHE A 1 90 ? -3.861 2.896 8.356 1.00 91.81 90 PHE A O 1
ATOM 715 N N . GLU A 1 91 ? -4.785 0.852 8.263 1.00 90.12 91 GLU A N 1
ATOM 716 C CA . GLU A 1 91 ? -5.934 1.185 9.099 1.00 90.12 91 GLU A CA 1
ATOM 717 C C . GLU A 1 91 ? -5.919 0.316 10.352 1.00 90.12 91 GLU A C 1
ATOM 719 O O . GLU A 1 91 ? -5.522 -0.845 10.320 1.00 90.12 91 GLU A O 1
ATOM 724 N N . ALA A 1 92 ? -6.354 0.898 11.463 1.00 90.19 92 ALA A N 1
ATOM 725 C CA . ALA A 1 92 ? -6.561 0.186 12.711 1.00 90.19 92 ALA A CA 1
ATOM 726 C C . ALA A 1 92 ? -8.061 0.112 13.003 1.00 90.19 92 ALA A C 1
ATOM 728 O O . ALA A 1 92 ? -8.832 0.983 12.590 1.00 90.19 92 ALA A O 1
ATOM 729 N N . LYS A 1 93 ? -8.474 -0.918 13.745 1.00 91.88 93 LYS A N 1
ATOM 730 C CA . LYS A 1 93 ? -9.861 -1.030 14.206 1.00 91.88 93 LYS A CA 1
ATOM 731 C C . LYS A 1 93 ? -10.198 0.150 15.134 1.00 91.88 93 LYS A C 1
ATOM 733 O O . LYS A 1 93 ? -9.338 0.549 15.921 1.00 91.88 93 LYS A O 1
ATOM 738 N N . PRO A 1 94 ? -11.422 0.705 15.064 1.00 93.38 94 PRO A N 1
ATOM 739 C CA . PRO A 1 94 ? -11.859 1.737 15.994 1.00 93.38 94 PRO A CA 1
ATOM 740 C C . PRO A 1 94 ? -11.768 1.249 17.438 1.00 93.38 94 PRO A C 1
ATOM 742 O O . PRO A 1 94 ? -12.124 0.110 17.740 1.00 93.38 94 PRO A O 1
ATOM 745 N N . GLU A 1 95 ? -11.322 2.125 18.330 1.00 94.50 95 GLU A N 1
ATOM 746 C CA . GLU A 1 95 ? -11.239 1.837 19.757 1.00 94.50 95 GLU A CA 1
ATOM 747 C C . GLU A 1 95 ? -12.263 2.664 20.527 1.00 94.50 95 GLU A C 1
ATOM 749 O O . GLU A 1 95 ? -12.497 3.830 20.222 1.00 94.50 95 GLU A O 1
ATOM 754 N N . THR A 1 96 ? -12.866 2.063 21.552 1.00 95.31 96 THR A N 1
ATOM 755 C CA . THR A 1 96 ? -13.893 2.726 22.369 1.00 95.31 96 THR A CA 1
ATOM 756 C C . THR A 1 96 ? -13.297 3.776 23.307 1.00 95.31 96 THR A C 1
ATOM 758 O O . THR A 1 96 ? -13.936 4.777 23.613 1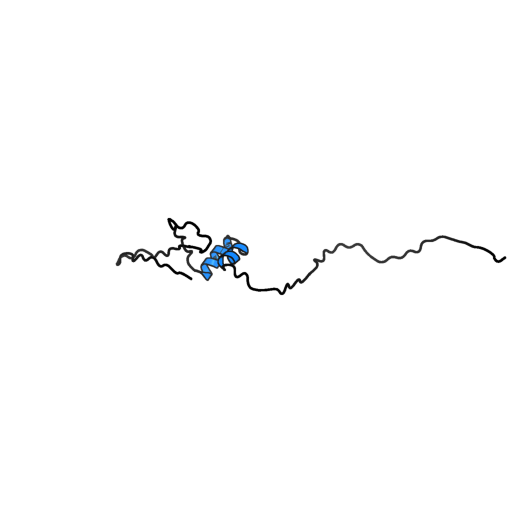.00 95.31 96 THR A O 1
ATOM 761 N N . SER A 1 97 ? -12.074 3.544 23.790 1.00 93.25 97 SER A N 1
ATOM 762 C CA . SER A 1 97 ? -11.441 4.342 24.847 1.00 93.25 97 SER A CA 1
ATOM 763 C C . SER A 1 97 ? -10.526 5.451 24.330 1.00 93.25 97 SER A C 1
ATOM 765 O O . SER A 1 97 ? -10.130 6.321 25.107 1.00 93.25 97 SER A O 1
ATOM 767 N N . ARG A 1 98 ? -10.168 5.443 23.041 1.00 94.31 98 ARG A N 1
ATOM 768 C CA . ARG A 1 98 ? -9.272 6.445 22.454 1.00 94.31 98 ARG A CA 1
ATOM 769 C C . ARG A 1 98 ? -9.685 6.826 21.043 1.00 94.31 98 ARG A C 1
ATOM 771 O O . ARG A 1 98 ? -10.123 5.995 20.256 1.00 94.31 98 ARG A O 1
ATOM 778 N N . GLN A 1 99 ? -9.456 8.091 20.706 1.00 93.94 99 GLN A N 1
ATOM 779 C CA . GLN A 1 99 ? -9.609 8.567 19.336 1.00 93.94 99 GLN A CA 1
ATOM 780 C C . GLN A 1 99 ? -8.465 8.051 18.437 1.00 93.94 99 GLN A C 1
ATOM 782 O O . GLN A 1 99 ? -7.350 7.821 18.932 1.00 93.94 99 GLN A O 1
ATOM 787 N N . PRO A 1 100 ? -8.706 7.887 17.120 1.00 95.50 100 PRO A N 1
ATOM 788 C CA . PRO A 1 100 ? -7.672 7.509 16.162 1.00 95.50 100 PRO A CA 1
ATOM 789 C C . PRO A 1 100 ? -6.509 8.504 16.154 1.00 95.50 100 PRO A C 1
ATOM 791 O O . PRO A 1 100 ? -6.711 9.716 16.137 1.00 95.50 100 PRO A O 1
ATOM 794 N N . ARG A 1 101 ? -5.278 7.993 16.120 1.00 94.62 101 ARG A N 1
ATOM 795 C CA . ARG A 1 101 ? -4.064 8.809 15.975 1.00 94.62 101 ARG A CA 1
ATOM 796 C C . ARG A 1 101 ? -3.512 8.602 14.575 1.00 94.62 101 ARG A C 1
ATOM 798 O O . ARG A 1 101 ? -2.773 7.654 14.335 1.00 94.62 101 ARG A O 1
ATOM 805 N N . ILE A 1 102 ? -3.945 9.449 13.651 1.00 94.25 102 ILE A N 1
ATOM 806 C CA . ILE A 1 102 ? -3.570 9.356 12.240 1.00 94.25 102 ILE A CA 1
ATOM 807 C C . ILE A 1 102 ? -2.257 10.111 12.037 1.00 94.25 102 ILE A C 1
ATOM 809 O O . ILE A 1 102 ? -2.151 11.279 12.406 1.00 94.25 102 ILE A O 1
ATOM 813 N N . VAL A 1 103 ? -1.271 9.451 11.431 1.00 95.62 103 VAL A N 1
ATOM 814 C CA . VAL A 1 103 ? 0.028 10.039 11.082 1.00 95.62 103 VAL A CA 1
ATOM 815 C C . VAL A 1 103 ? 0.334 9.790 9.608 1.00 95.62 103 VAL A C 1
ATOM 817 O O . VAL A 1 103 ? -0.133 8.810 9.030 1.00 95.62 103 VAL A O 1
ATOM 820 N N . ARG A 1 104 ? 1.109 10.686 8.994 1.00 94.19 104 ARG A N 1
ATOM 821 C CA . ARG A 1 104 ? 1.658 10.516 7.643 1.00 94.19 104 ARG A CA 1
ATOM 822 C C . ARG A 1 104 ? 3.173 10.466 7.762 1.00 94.19 104 ARG A C 1
ATOM 824 O O . ARG A 1 104 ? 3.752 11.339 8.403 1.00 94.19 104 ARG A O 1
ATOM 831 N N . VAL A 1 105 ? 3.786 9.448 7.174 1.00 94.50 105 VAL A N 1
ATOM 832 C CA . VAL A 1 105 ? 5.235 9.230 7.211 1.00 94.50 105 VAL A CA 1
ATOM 833 C C . VAL A 1 105 ? 5.741 9.220 5.776 1.00 94.50 105 VAL A C 1
ATOM 835 O O . VAL A 1 105 ? 5.159 8.543 4.933 1.00 94.50 105 VAL A O 1
ATOM 838 N N . GLY A 1 106 ? 6.790 9.995 5.511 1.00 93.19 106 GLY A N 1
ATOM 839 C CA . GLY A 1 106 ? 7.512 9.985 4.243 1.00 93.19 106 GLY A CA 1
ATOM 840 C C . GLY A 1 106 ? 8.861 9.308 4.434 1.00 93.19 106 GLY A C 1
ATOM 841 O O . GLY A 1 106 ? 9.571 9.622 5.389 1.00 93.19 106 GLY A O 1
ATOM 842 N N . VAL A 1 107 ? 9.191 8.382 3.542 1.00 92.94 107 VAL A N 1
ATOM 843 C CA . VAL A 1 107 ? 10.504 7.736 3.478 1.00 92.94 107 VAL A CA 1
ATOM 844 C C . VAL A 1 107 ? 11.126 8.123 2.144 1.00 92.94 107 VAL A C 1
ATOM 846 O O . VAL A 1 107 ? 10.454 8.060 1.119 1.00 92.94 107 VAL A O 1
ATOM 849 N N . ILE A 1 108 ? 12.381 8.563 2.183 1.00 90.69 108 ILE A N 1
ATOM 850 C CA . ILE A 1 108 ? 13.180 8.923 1.009 1.00 90.69 108 ILE A CA 1
ATOM 851 C C . ILE A 1 108 ? 14.386 7.986 1.029 1.00 90.69 108 ILE A C 1
ATOM 853 O O . ILE A 1 108 ? 15.052 7.892 2.064 1.00 90.69 108 ILE A O 1
ATOM 857 N N . GLN A 1 109 ? 14.603 7.269 -0.071 1.00 84.44 109 GLN A N 1
ATOM 858 C CA . GLN A 1 109 ? 15.669 6.285 -0.248 1.00 84.44 109 GLN A CA 1
ATOM 859 C C . GLN A 1 109 ? 16.650 6.759 -1.315 1.00 84.44 109 GLN A C 1
ATOM 861 O O . GLN A 1 109 ? 16.176 7.355 -2.307 1.00 84.44 109 GLN A O 1
#

Radius of gyration: 36.83 Å; Cα contacts (8 Å, |Δi|>4): 31; chains: 1; bounding box: 65×70×107 Å

Mean predicted aligned error: 17.53 Å

Foldseek 3Di:
DDDDDDDDDDDDDDDDDDDDDDDDDDDPPPPPPPDDDDDPPDDPLVVLVVPPPPVVSVVVCCVPVNDDWDWDDDPPPDPDVPDDDTGTDDDDDDDPPDDDDDDDDDDDD

Organism: NCBI:txid428564

Solvent-accessible surface area (backbone atoms only — not comparable to full-atom values): 8273 Å² total; per-residue (Å²): 131,88,80,85,81,88,75,91,77,82,86,81,91,79,90,80,92,84,80,80,92,71,96,69,93,71,79,83,83,73,82,72,82,75,91,75,82,82,79,84,79,66,60,69,67,60,54,47,61,74,76,37,61,71,84,56,37,58,55,52,47,36,71,76,71,39,76,85,74,44,76,40,88,72,83,90,72,73,86,51,96,85,59,89,88,84,50,71,49,86,85,77,81,89,54,95,90,50,81,89,85,87,82,87,85,87,85,87,132

pLDDT: mean 70.7, std 23.22, range [31.56, 95.62]

Sequence (109 aa):
MLGDVDSDKDESQVENVEKQLSDKEESPVDNVEKPTTDKDISPVESILEEFIPEEKLRLVNSVLYGEPLRKLGLTNTEPDSNFDVVGYKFEAKPETSRQPRIVRVGVIQ

Secondary structure (DSSP, 8-state):
-------------------------------------------HHHHHHHHS-HHHHHHHHHHHT-SPPEEP--SS----TT-----EE------SSS-----------